Protein AF-A0A554JWR4-F1 (afdb_monomer)

Nearest PDB structures (folds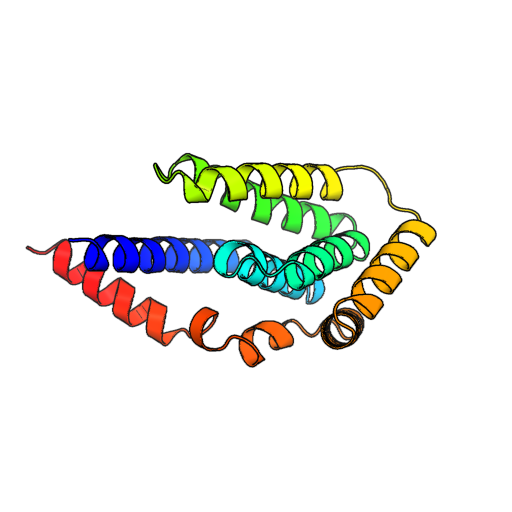eek):
  3ebb-assembly2_C  TM=3.774E-01  e=3.599E+00  Homo sapiens
  1ls4-assembly1_A  TM=2.814E-01  e=5.078E+00  Locusta migratoria
  2zcn-assembly2_C  TM=1.664E-01  e=6.494E+00  Staphylococcus epidermidis RP62A

Radius of gyration: 16.39 Å; Cα contacts (8 Å, |Δi|>4): 142; chains: 1; bounding box: 40×34×49 Å

Mean predicted aligned error: 10.74 Å

pLDDT: mean 74.61, std 17.78, range [40.72, 97.62]

Structure (mmCIF, N/CA/C/O backbone):
data_AF-A0A554JWR4-F1
#
_entry.id   AF-A0A554JWR4-F1
#
loop_
_atom_site.group_PDB
_atom_site.id
_atom_site.type_symbol
_atom_site.label_atom_id
_atom_site.label_alt_id
_atom_site.label_comp_id
_atom_site.label_asym_id
_atom_site.label_entity_id
_atom_site.label_seq_id
_atom_site.pdbx_PDB_ins_code
_atom_site.Cartn_x
_atom_site.Cartn_y
_atom_site.Cartn_z
_atom_site.occupancy
_atom_site.B_iso_or_equiv
_atom_site.auth_seq_id
_atom_site.auth_comp_id
_atom_site.auth_asym_id
_atom_site.auth_atom_id
_atom_site.pdbx_PDB_model_num
ATOM 1 N N . MET A 1 1 ? 3.325 16.019 -30.123 1.00 46.59 1 MET A N 1
ATOM 2 C CA . MET A 1 1 ? 4.147 16.338 -28.931 1.00 46.59 1 MET A CA 1
ATOM 3 C C . MET A 1 1 ? 3.609 15.708 -27.645 1.00 46.59 1 MET A C 1
ATOM 5 O O . MET A 1 1 ? 4.409 15.207 -26.873 1.00 46.59 1 MET A O 1
ATOM 9 N N . THR A 1 2 ? 2.292 15.619 -27.438 1.00 44.12 2 THR A N 1
ATOM 10 C CA . THR A 1 2 ? 1.668 14.987 -26.253 1.00 44.12 2 THR A CA 1
ATOM 11 C C . THR A 1 2 ? 1.967 13.487 -26.082 1.00 44.12 2 THR A C 1
ATOM 13 O O . THR A 1 2 ? 2.227 13.044 -24.970 1.00 44.12 2 THR A O 1
ATOM 16 N N . GLY A 1 3 ? 2.031 12.700 -27.164 1.00 43.69 3 GLY A N 1
ATOM 17 C CA . GLY A 1 3 ? 2.298 11.251 -27.072 1.00 43.69 3 GLY A CA 1
ATOM 18 C C . GLY A 1 3 ? 3.711 10.864 -26.604 1.00 43.69 3 GLY A C 1
ATOM 19 O O . GLY A 1 3 ? 3.883 9.823 -25.975 1.00 43.69 3 GLY A O 1
ATOM 20 N N . PHE A 1 4 ? 4.719 11.707 -26.859 1.00 46.41 4 PHE A N 1
ATOM 21 C CA . PHE A 1 4 ? 6.100 11.458 -26.417 1.00 46.41 4 PHE A CA 1
ATOM 22 C C . PHE A 1 4 ? 6.276 11.680 -24.915 1.00 46.41 4 PHE A C 1
ATOM 24 O O . PHE A 1 4 ? 7.003 10.930 -24.268 1.00 46.41 4 PHE A O 1
ATOM 31 N N . ILE A 1 5 ? 5.571 12.670 -24.361 1.00 49.28 5 ILE A N 1
ATOM 32 C CA . ILE A 1 5 ? 5.601 12.970 -22.929 1.00 49.28 5 ILE A CA 1
ATOM 33 C C . ILE A 1 5 ? 5.002 11.786 -22.161 1.00 49.28 5 ILE A C 1
ATOM 35 O O . ILE A 1 5 ? 5.668 11.224 -21.302 1.00 49.28 5 ILE A O 1
ATOM 39 N N . VAL A 1 6 ? 3.819 11.302 -22.556 1.00 48.34 6 VAL A N 1
ATOM 40 C CA . VAL A 1 6 ? 3.165 10.150 -21.902 1.00 48.34 6 VAL A CA 1
ATOM 41 C C . VAL A 1 6 ? 4.028 8.881 -21.958 1.00 48.34 6 VAL A C 1
ATOM 43 O O . VAL A 1 6 ? 4.140 8.164 -20.965 1.00 48.34 6 VAL A O 1
ATOM 46 N N . ALA A 1 7 ? 4.691 8.612 -23.087 1.00 48.31 7 ALA A N 1
ATOM 47 C CA . ALA A 1 7 ? 5.578 7.456 -23.212 1.00 48.31 7 ALA A CA 1
ATOM 48 C C . ALA A 1 7 ? 6.794 7.553 -22.273 1.00 48.31 7 ALA A C 1
ATOM 50 O O . ALA A 1 7 ? 7.121 6.573 -21.606 1.00 48.31 7 ALA A O 1
ATOM 51 N N . ALA A 1 8 ? 7.426 8.727 -22.172 1.00 50.56 8 ALA A N 1
ATOM 52 C CA . ALA A 1 8 ? 8.552 8.962 -21.267 1.00 50.56 8 ALA A CA 1
ATOM 53 C C . ALA A 1 8 ? 8.165 8.773 -19.787 1.00 50.56 8 ALA A C 1
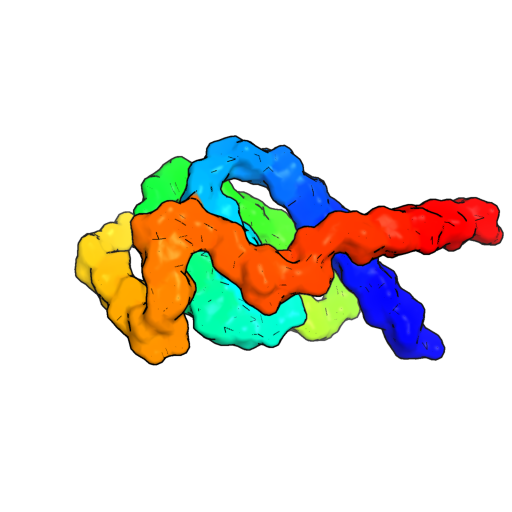ATOM 55 O O . ALA A 1 8 ? 8.938 8.200 -19.019 1.00 50.56 8 ALA A O 1
ATOM 56 N N . LEU A 1 9 ? 6.945 9.160 -19.403 1.00 52.47 9 LEU A N 1
ATOM 57 C CA . LEU A 1 9 ? 6.431 8.993 -18.038 1.00 52.47 9 LEU A CA 1
ATOM 58 C C . LEU A 1 9 ? 6.259 7.525 -17.641 1.00 52.47 9 LEU A C 1
ATOM 60 O O . LEU A 1 9 ? 6.647 7.127 -16.542 1.00 52.47 9 LEU A O 1
ATOM 64 N N . ILE A 1 10 ? 5.755 6.696 -18.558 1.00 57.78 10 ILE A N 1
ATOM 65 C CA . ILE A 1 10 ? 5.623 5.250 -18.336 1.00 57.78 10 ILE A CA 1
ATOM 66 C C . ILE A 1 10 ? 7.011 4.594 -18.218 1.00 57.78 10 ILE A C 1
ATOM 68 O O . ILE A 1 10 ? 7.196 3.687 -17.405 1.00 57.78 10 ILE A O 1
ATOM 72 N N . VAL A 1 11 ? 8.003 5.067 -18.987 1.00 55.34 11 VAL A N 1
ATOM 73 C CA . VAL A 1 11 ? 9.390 4.564 -18.936 1.00 55.34 11 VAL A CA 1
ATOM 74 C C . VAL A 1 11 ? 10.023 4.863 -17.580 1.00 55.34 11 VAL A C 1
ATOM 76 O O . VAL A 1 11 ? 10.522 3.951 -16.920 1.00 55.34 11 VAL A O 1
ATOM 79 N N . VAL A 1 12 ? 9.998 6.130 -17.156 1.00 57.62 12 VAL A N 1
ATOM 80 C CA . VAL A 1 12 ? 10.611 6.566 -15.895 1.00 57.62 12 VAL A CA 1
ATOM 81 C C . VAL A 1 12 ? 9.913 5.887 -14.720 1.00 57.62 12 VAL A C 1
ATOM 83 O O . VAL A 1 12 ? 10.582 5.272 -13.892 1.00 57.62 12 VAL A O 1
ATOM 86 N N . GLY A 1 13 ? 8.579 5.869 -14.719 1.00 60.16 13 GLY A N 1
ATOM 87 C CA . GLY A 1 13 ? 7.782 5.159 -13.722 1.00 60.16 13 GLY A CA 1
ATOM 88 C C . GLY A 1 13 ? 8.087 3.659 -13.648 1.00 60.16 13 GLY A C 1
ATOM 89 O O . GLY A 1 13 ? 8.256 3.108 -12.560 1.00 60.16 13 GLY A O 1
ATOM 90 N N . GLY A 1 14 ? 8.236 2.992 -14.796 1.00 62.19 14 GLY A N 1
ATOM 91 C CA . GLY A 1 14 ? 8.572 1.568 -14.872 1.00 62.19 14 GLY A CA 1
ATOM 92 C C . GLY A 1 14 ? 9.991 1.238 -14.393 1.00 62.19 14 GLY A C 1
ATOM 93 O O . GLY A 1 14 ? 10.192 0.233 -13.704 1.00 62.19 14 GLY A O 1
ATOM 94 N N . ILE A 1 15 ? 10.977 2.084 -14.713 1.00 59.97 15 ILE A N 1
ATOM 95 C CA . ILE A 1 15 ? 12.374 1.933 -14.264 1.00 59.97 15 ILE A CA 1
ATOM 96 C C . ILE A 1 15 ? 12.477 2.156 -12.754 1.00 59.97 15 ILE A C 1
ATOM 98 O O . ILE A 1 15 ? 13.108 1.362 -12.051 1.00 59.97 15 ILE A O 1
ATOM 102 N N . VAL A 1 16 ? 11.801 3.187 -12.250 1.00 61.19 16 VAL A N 1
ATOM 103 C CA . VAL A 1 16 ? 11.667 3.471 -10.820 1.00 61.19 16 VAL A CA 1
ATOM 104 C C . VAL A 1 16 ? 11.049 2.275 -10.091 1.00 61.19 16 VAL A C 1
ATOM 106 O O . VAL A 1 16 ? 11.633 1.773 -9.129 1.00 61.19 16 VAL A O 1
ATOM 109 N N . LEU A 1 17 ? 9.940 1.727 -10.601 1.00 63.91 17 LEU A N 1
ATOM 110 C CA . LEU A 1 17 ? 9.282 0.548 -10.031 1.00 63.91 17 LEU A CA 1
ATOM 111 C C . LEU A 1 17 ? 10.210 -0.678 -9.997 1.00 63.91 17 LEU A C 1
ATOM 113 O O . LEU A 1 17 ? 10.204 -1.449 -9.032 1.00 63.91 17 LEU A O 1
ATOM 117 N N . TYR A 1 18 ? 11.012 -0.876 -11.046 1.00 67.50 18 TYR A N 1
ATOM 118 C CA . TYR A 1 18 ? 11.973 -1.974 -11.121 1.00 67.50 18 TYR A CA 1
ATOM 119 C C . TYR A 1 18 ? 13.083 -1.841 -10.068 1.00 67.50 18 TYR A C 1
ATOM 121 O O . TYR A 1 18 ? 13.387 -2.815 -9.369 1.00 67.50 18 TYR A O 1
ATOM 129 N N . ALA A 1 19 ? 13.661 -0.647 -9.921 1.00 58.41 19 ALA A N 1
ATOM 130 C CA . ALA A 1 19 ? 14.697 -0.373 -8.927 1.00 58.41 19 ALA A CA 1
ATOM 131 C C . ALA A 1 19 ? 14.161 -0.530 -7.493 1.00 58.41 19 ALA A C 1
ATOM 133 O O . ALA A 1 19 ? 14.773 -1.221 -6.673 1.00 58.41 19 ALA A O 1
ATOM 134 N N . LEU A 1 20 ? 12.965 0.005 -7.235 1.00 61.50 20 LEU A N 1
ATOM 135 C CA . LEU A 1 20 ? 12.234 -0.121 -5.975 1.00 61.50 20 LEU A CA 1
ATOM 136 C C . LEU A 1 20 ? 12.005 -1.583 -5.583 1.00 61.50 20 LEU A C 1
ATOM 138 O O . LEU A 1 20 ? 12.432 -2.031 -4.520 1.00 61.50 20 LEU A O 1
ATOM 142 N N . ARG A 1 21 ? 11.404 -2.374 -6.477 1.00 64.31 21 ARG A N 1
ATOM 143 C CA . ARG A 1 21 ? 11.141 -3.800 -6.222 1.00 64.31 21 ARG A CA 1
ATOM 144 C C . ARG A 1 21 ? 12.405 -4.591 -5.926 1.00 64.31 21 ARG A C 1
ATOM 146 O O . ARG A 1 21 ? 12.369 -5.534 -5.138 1.00 64.31 21 ARG A O 1
ATOM 153 N N . ARG A 1 22 ? 13.524 -4.247 -6.568 1.00 62.72 22 ARG A N 1
ATOM 154 C CA . ARG A 1 22 ? 14.810 -4.909 -6.323 1.00 62.72 22 ARG A CA 1
ATOM 155 C C . ARG A 1 22 ? 15.352 -4.592 -4.929 1.00 62.72 22 ARG A C 1
ATOM 157 O O . ARG A 1 22 ? 15.902 -5.494 -4.304 1.00 62.72 22 ARG A O 1
ATOM 164 N N . MET A 1 23 ? 15.168 -3.365 -4.446 1.00 56.53 23 MET A N 1
ATOM 165 C CA . MET A 1 23 ? 15.629 -2.917 -3.128 1.00 56.53 23 MET A CA 1
ATOM 166 C C . MET A 1 23 ? 14.800 -3.522 -1.981 1.00 56.53 23 MET A C 1
ATOM 168 O O . MET A 1 23 ? 15.354 -3.899 -0.952 1.00 56.53 23 MET A O 1
ATOM 172 N N . PHE A 1 24 ? 13.495 -3.726 -2.191 1.00 56.28 24 PHE A N 1
ATOM 173 C CA . PHE A 1 24 ? 12.573 -4.277 -1.186 1.00 56.28 24 PHE A CA 1
ATOM 174 C C . PHE A 1 24 ? 12.308 -5.792 -1.317 1.00 56.28 24 PHE A C 1
ATOM 176 O O . PHE A 1 24 ? 11.424 -6.337 -0.656 1.00 56.28 24 PHE A O 1
ATOM 183 N N . ARG A 1 25 ? 13.130 -6.530 -2.086 1.00 56.69 25 ARG A N 1
ATOM 184 C CA . ARG A 1 25 ? 12.994 -7.984 -2.360 1.00 56.69 25 ARG A CA 1
ATOM 185 C C . ARG A 1 25 ? 12.954 -8.907 -1.132 1.00 56.69 25 ARG A C 1
ATOM 187 O O . ARG A 1 25 ? 12.723 -10.103 -1.292 1.00 56.69 25 ARG A O 1
ATOM 194 N N . HIS A 1 26 ? 13.224 -8.397 0.068 1.00 54.06 26 HIS A N 1
ATOM 195 C CA . HIS A 1 26 ? 13.165 -9.140 1.334 1.00 54.06 26 HIS A CA 1
ATOM 196 C C . HIS A 1 26 ? 11.849 -8.931 2.104 1.00 54.06 26 HIS A C 1
ATOM 198 O O . HIS A 1 26 ? 11.689 -9.451 3.209 1.00 54.06 26 HIS A O 1
ATOM 204 N N . GLY A 1 27 ? 10.895 -8.193 1.531 1.00 58.75 27 GLY A N 1
ATOM 205 C CA . GLY A 1 27 ? 9.536 -8.082 2.042 1.00 58.75 27 GLY A CA 1
ATOM 206 C C . GLY A 1 27 ? 8.780 -9.406 1.905 1.00 58.75 27 GLY A C 1
ATOM 207 O O . GLY A 1 27 ? 8.804 -10.050 0.858 1.00 58.75 27 GLY A O 1
ATOM 208 N N . GLY A 1 28 ? 8.097 -9.833 2.968 1.00 79.31 28 GLY A N 1
ATOM 209 C CA . GLY A 1 28 ? 7.231 -11.013 2.915 1.00 79.31 28 GLY A CA 1
ATOM 210 C C . GLY A 1 28 ? 6.071 -10.840 1.923 1.00 79.31 28 GLY A C 1
ATOM 211 O O . GLY A 1 28 ? 5.861 -9.773 1.346 1.00 79.31 28 GLY A O 1
ATOM 212 N N . ARG A 1 29 ? 5.249 -11.882 1.759 1.00 87.94 29 ARG A N 1
ATOM 213 C CA . ARG A 1 29 ? 4.113 -11.878 0.813 1.00 87.94 29 ARG A CA 1
ATOM 214 C C . ARG A 1 29 ? 3.146 -10.694 1.004 1.00 87.94 29 ARG A C 1
ATOM 216 O O . ARG A 1 29 ? 2.633 -10.179 0.016 1.00 87.94 29 ARG A O 1
ATOM 223 N N . ILE A 1 30 ? 2.951 -10.239 2.246 1.00 89.75 30 ILE A N 1
ATOM 224 C CA . ILE A 1 30 ? 2.118 -9.069 2.584 1.00 89.75 30 ILE A CA 1
ATOM 225 C C . ILE A 1 30 ? 2.756 -7.765 2.085 1.00 89.75 30 ILE A C 1
ATOM 227 O O . ILE A 1 30 ? 2.061 -6.923 1.529 1.00 89.75 30 ILE A O 1
ATOM 231 N N . THR A 1 31 ? 4.077 -7.607 2.211 1.00 89.62 31 THR A N 1
ATOM 232 C CA . THR A 1 31 ? 4.793 -6.438 1.673 1.00 89.62 31 THR A CA 1
ATOM 233 C C . THR A 1 31 ? 4.637 -6.354 0.158 1.00 89.62 31 THR A C 1
ATOM 235 O O . THR A 1 31 ? 4.287 -5.306 -0.364 1.00 89.62 31 THR A O 1
ATOM 238 N N . LYS A 1 32 ? 4.771 -7.477 -0.554 1.00 90.56 32 LYS A N 1
ATOM 239 C CA . LYS A 1 32 ? 4.561 -7.498 -2.008 1.00 90.56 32 LYS A CA 1
ATOM 240 C C . LYS A 1 32 ? 3.108 -7.214 -2.409 1.00 90.56 32 LYS A C 1
ATOM 242 O O . LYS A 1 32 ? 2.858 -6.613 -3.450 1.00 90.56 32 LYS A O 1
ATOM 247 N N . TYR A 1 33 ? 2.146 -7.666 -1.603 1.00 94.00 33 TYR A N 1
ATOM 248 C CA . TYR A 1 33 ? 0.734 -7.335 -1.797 1.00 94.00 33 TYR A CA 1
ATOM 249 C C . TYR A 1 33 ? 0.522 -5.823 -1.671 1.00 94.00 33 TYR A C 1
ATOM 251 O O . TYR A 1 33 ? -0.071 -5.217 -2.556 1.00 94.00 33 TYR A O 1
ATOM 259 N N . PHE A 1 34 ? 1.077 -5.225 -0.615 1.00 92.88 34 PHE A N 1
ATOM 260 C CA . PHE A 1 34 ? 1.053 -3.786 -0.378 1.00 92.88 34 PHE A CA 1
ATOM 261 C C . PHE A 1 34 ? 1.665 -2.996 -1.540 1.00 92.88 34 PHE A C 1
ATOM 263 O O . PHE A 1 34 ? 1.003 -2.123 -2.087 1.00 92.88 34 PHE A O 1
ATOM 270 N N . GLU A 1 35 ? 2.881 -3.336 -1.974 1.00 90.50 35 GLU A N 1
ATOM 271 C CA . GLU A 1 35 ? 3.561 -2.652 -3.085 1.00 90.50 35 GLU A CA 1
ATOM 272 C C . GLU A 1 35 ? 2.720 -2.671 -4.367 1.00 90.50 35 GLU A C 1
ATOM 274 O O . GLU A 1 35 ? 2.595 -1.662 -5.061 1.00 90.50 35 GLU A O 1
ATOM 279 N N . ASN A 1 36 ? 2.115 -3.818 -4.683 1.00 91.81 36 ASN A N 1
ATOM 280 C CA . ASN A 1 36 ? 1.263 -3.950 -5.857 1.00 91.81 36 ASN A CA 1
ATOM 281 C C . ASN A 1 36 ? -0.032 -3.137 -5.728 1.00 91.81 36 ASN A C 1
ATOM 283 O O . ASN A 1 36 ? -0.437 -2.518 -6.708 1.00 91.81 36 ASN A O 1
ATOM 287 N N . ALA A 1 37 ? -0.648 -3.107 -4.543 1.00 92.00 37 ALA A N 1
ATOM 288 C CA . ALA A 1 37 ? -1.837 -2.303 -4.273 1.00 92.00 37 ALA A CA 1
ATOM 289 C C . ALA A 1 37 ? -1.543 -0.800 -4.417 1.00 92.00 37 ALA A C 1
ATOM 291 O O . ALA A 1 37 ? -2.252 -0.098 -5.130 1.00 92.00 37 ALA A O 1
ATOM 292 N N . VAL A 1 38 ? -0.435 -0.329 -3.834 1.00 88.25 38 VAL A N 1
ATOM 293 C CA . VAL A 1 38 ? 0.044 1.055 -3.985 1.00 88.25 38 VAL A CA 1
ATOM 294 C C . VAL A 1 38 ? 0.322 1.382 -5.450 1.00 88.25 38 VAL A C 1
ATOM 296 O O . VAL A 1 38 ? -0.078 2.436 -5.924 1.00 88.25 38 VAL A O 1
ATOM 299 N N . THR A 1 39 ? 0.955 0.468 -6.193 1.00 85.62 39 THR A N 1
ATOM 300 C CA . THR A 1 39 ? 1.208 0.664 -7.630 1.00 85.62 39 THR A CA 1
ATOM 301 C C . THR A 1 39 ? -0.102 0.873 -8.391 1.00 85.62 39 THR A C 1
ATOM 303 O O . THR A 1 39 ? -0.214 1.797 -9.185 1.00 85.62 39 THR A O 1
ATOM 306 N N . VAL A 1 40 ? -1.110 0.035 -8.150 1.00 85.88 40 VAL A N 1
ATOM 307 C CA . VAL A 1 40 ? -2.420 0.181 -8.800 1.00 85.88 40 VAL A CA 1
ATOM 308 C C . VAL A 1 40 ? -3.071 1.507 -8.425 1.00 85.88 40 VAL A C 1
ATOM 310 O O . VAL A 1 40 ? -3.572 2.198 -9.305 1.00 85.88 40 VAL A O 1
ATOM 313 N N . TYR A 1 41 ? -3.014 1.886 -7.151 1.00 84.50 41 TYR A N 1
ATOM 314 C CA . TYR A 1 41 ? -3.592 3.139 -6.695 1.00 84.50 41 TYR A CA 1
ATOM 315 C C . TYR A 1 41 ? -2.933 4.363 -7.347 1.00 84.50 41 TYR A C 1
ATOM 317 O O . TYR A 1 41 ? -3.635 5.177 -7.932 1.00 84.50 41 TYR A O 1
ATOM 325 N N . ILE A 1 42 ? -1.598 4.455 -7.333 1.00 76.88 42 ILE A N 1
ATOM 326 C CA . ILE A 1 42 ? -0.861 5.586 -7.926 1.00 76.88 42 ILE A CA 1
ATOM 327 C C . ILE A 1 42 ? -1.145 5.709 -9.429 1.00 76.88 42 ILE A C 1
ATOM 329 O O . ILE A 1 42 ? -1.336 6.805 -9.939 1.00 76.88 42 ILE A O 1
ATOM 333 N N . TRP A 1 43 ? -1.148 4.589 -10.156 1.00 77.31 43 TRP A N 1
ATOM 334 C CA . TRP A 1 43 ? -1.203 4.624 -11.620 1.00 77.31 43 TRP A CA 1
ATOM 335 C C . TRP A 1 43 ? -2.617 4.643 -12.195 1.00 77.31 43 TRP A C 1
ATOM 337 O O . TRP A 1 43 ? -2.800 5.114 -13.315 1.00 77.31 43 TRP A O 1
ATOM 347 N N . LEU A 1 44 ? -3.597 4.089 -11.479 1.00 81.00 44 LEU A N 1
ATOM 348 C CA . LEU A 1 44 ? -4.976 3.954 -11.959 1.00 81.00 44 LEU A CA 1
ATOM 349 C C . LEU A 1 44 ? -5.992 4.738 -11.115 1.00 81.00 44 LEU A C 1
ATOM 351 O O . LEU A 1 44 ? -7.162 4.767 -11.484 1.00 81.00 44 LEU A O 1
ATOM 355 N N . GLY A 1 45 ? -5.586 5.330 -9.988 1.00 78.06 45 GLY A N 1
ATOM 356 C CA . GLY A 1 45 ? -6.483 6.048 -9.076 1.00 78.06 45 GLY A 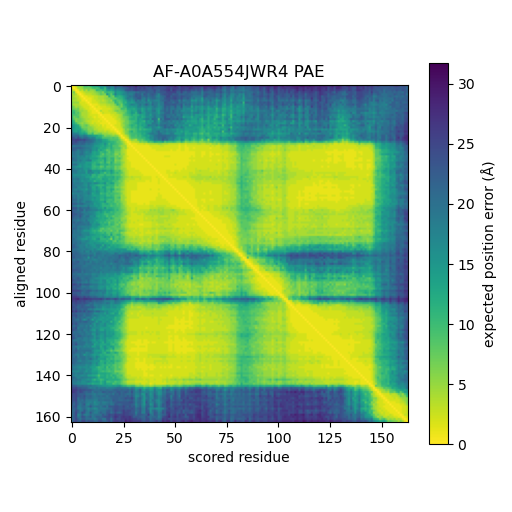CA 1
ATOM 357 C C . GLY A 1 45 ? -7.528 5.157 -8.393 1.00 78.06 45 GLY A C 1
ATOM 358 O O . GLY A 1 45 ? -8.529 5.658 -7.890 1.00 78.06 45 GLY A O 1
ATOM 359 N N . GLU A 1 46 ? -7.350 3.828 -8.397 1.00 85.81 46 GLU A N 1
ATOM 360 C CA . GLU A 1 46 ? -8.358 2.895 -7.878 1.00 85.81 46 GLU A CA 1
ATOM 361 C C . GLU A 1 46 ? -8.406 2.938 -6.346 1.00 85.81 46 GLU A C 1
ATOM 363 O O . GLU A 1 46 ? -7.542 2.391 -5.656 1.00 85.81 46 GLU A O 1
ATOM 368 N N . GLU A 1 47 ? -9.457 3.550 -5.810 1.00 88.94 47 GLU A N 1
ATOM 369 C CA . GLU A 1 47 ? -9.646 3.728 -4.369 1.00 88.94 47 GLU A CA 1
ATOM 370 C C . GLU A 1 47 ? -9.694 2.392 -3.599 1.00 88.94 47 GLU A C 1
ATOM 372 O O . GLU A 1 47 ? -9.148 2.284 -2.499 1.00 88.94 47 GLU A O 1
ATOM 377 N N . ASP A 1 48 ? -10.231 1.326 -4.200 1.00 92.81 48 ASP A N 1
ATOM 378 C CA . ASP A 1 48 ? -10.190 -0.030 -3.630 1.00 92.81 48 ASP A CA 1
ATOM 379 C C . ASP A 1 48 ? -8.750 -0.511 -3.387 1.00 92.81 48 ASP A C 1
ATOM 381 O O . ASP A 1 48 ? -8.457 -1.186 -2.395 1.00 92.81 48 ASP A O 1
ATOM 385 N N . ALA A 1 49 ? -7.823 -0.155 -4.284 1.00 91.25 49 ALA A N 1
ATOM 386 C CA . ALA A 1 49 ? -6.415 -0.502 -4.151 1.00 91.25 49 ALA A CA 1
ATOM 387 C C . ALA A 1 49 ? -5.740 0.314 -3.038 1.00 91.25 49 ALA A C 1
ATOM 389 O O . ALA A 1 49 ? -4.897 -0.226 -2.314 1.00 91.25 49 ALA A O 1
ATOM 390 N N . ARG A 1 50 ? -6.169 1.565 -2.812 1.00 90.12 50 ARG A N 1
ATOM 391 C CA . ARG A 1 50 ? -5.756 2.356 -1.641 1.00 90.12 50 ARG A CA 1
ATOM 392 C C . ARG A 1 50 ? -6.199 1.687 -0.345 1.00 90.12 50 ARG A C 1
ATOM 394 O O . ARG A 1 50 ? -5.379 1.456 0.544 1.00 90.12 50 ARG A O 1
ATOM 401 N N . ILE A 1 51 ? -7.476 1.311 -0.251 1.00 92.00 51 ILE A N 1
ATOM 402 C CA . ILE A 1 51 ? -8.031 0.619 0.923 1.00 92.00 51 ILE A CA 1
ATOM 403 C C . ILE A 1 51 ? -7.289 -0.707 1.152 1.00 92.00 51 ILE A C 1
ATOM 405 O O . ILE A 1 51 ? -6.936 -1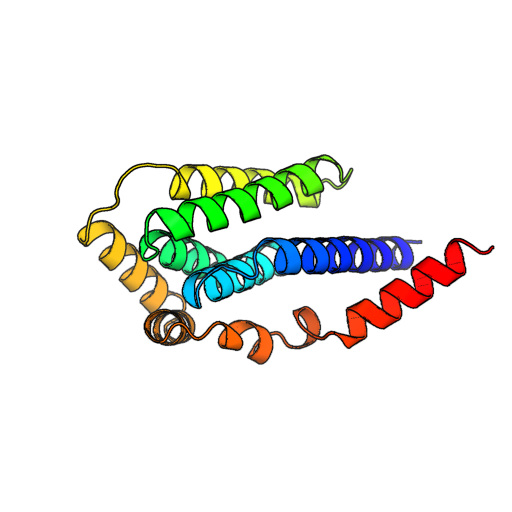.033 2.290 1.00 92.00 51 ILE A O 1
ATOM 409 N N . ALA A 1 52 ? -6.974 -1.446 0.084 1.00 94.69 52 ALA A N 1
ATOM 410 C CA . ALA A 1 52 ? -6.185 -2.672 0.154 1.00 94.69 52 ALA A CA 1
ATOM 411 C C . ALA A 1 52 ? -4.760 -2.433 0.681 1.00 94.69 52 ALA A C 1
ATOM 413 O O . ALA A 1 52 ? -4.292 -3.206 1.522 1.00 94.69 52 ALA A O 1
ATOM 414 N N . ALA A 1 53 ? -4.083 -1.370 0.235 1.00 92.44 53 ALA A N 1
ATOM 415 C CA . ALA A 1 53 ? -2.759 -0.987 0.719 1.00 92.44 53 ALA A CA 1
ATOM 416 C C . ALA A 1 53 ? -2.784 -0.630 2.216 1.00 92.44 53 ALA A C 1
ATOM 418 O O . ALA A 1 53 ? -2.032 -1.218 2.995 1.00 92.44 53 ALA A O 1
ATOM 419 N N . VAL A 1 54 ? -3.701 0.246 2.647 1.00 90.75 54 VAL A N 1
ATOM 420 C CA . VAL A 1 54 ? -3.859 0.617 4.069 1.00 90.75 54 VAL A CA 1
ATOM 421 C C . VAL A 1 54 ? -4.118 -0.619 4.927 1.00 90.75 54 VAL A C 1
ATOM 423 O O . VAL A 1 54 ? -3.490 -0.815 5.968 1.00 90.75 54 VAL A O 1
ATOM 426 N N . THR A 1 55 ? -5.020 -1.495 4.481 1.00 92.69 55 THR A N 1
ATOM 427 C CA . THR A 1 55 ? -5.379 -2.709 5.226 1.00 92.69 55 THR A CA 1
ATOM 428 C C . THR A 1 55 ? -4.192 -3.667 5.324 1.00 92.69 55 THR A C 1
ATOM 430 O O . THR A 1 55 ? -3.929 -4.220 6.393 1.00 92.69 55 THR A O 1
ATOM 433 N N . ALA A 1 56 ? -3.422 -3.831 4.244 1.00 93.12 56 ALA A N 1
ATOM 434 C CA . ALA A 1 56 ? -2.210 -4.645 4.250 1.00 93.12 56 ALA A CA 1
ATOM 435 C C . ALA A 1 56 ? -1.146 -4.095 5.205 1.00 93.12 56 ALA A C 1
ATOM 437 O O . ALA A 1 56 ? -0.509 -4.872 5.918 1.00 93.12 56 ALA A O 1
ATOM 438 N N . ALA A 1 57 ? -0.986 -2.772 5.260 1.00 90.94 57 ALA A N 1
ATOM 439 C CA . ALA A 1 57 ? -0.067 -2.144 6.193 1.00 90.94 57 ALA A CA 1
ATOM 440 C C . ALA A 1 57 ? -0.505 -2.344 7.648 1.00 90.94 57 ALA A C 1
ATOM 442 O O . ALA A 1 57 ? 0.326 -2.729 8.471 1.00 90.94 57 ALA A O 1
ATOM 443 N N . LYS A 1 58 ? -1.810 -2.206 7.936 1.00 89.50 58 LYS A N 1
ATOM 444 C CA . LYS A 1 58 ? -2.405 -2.453 9.262 1.00 89.50 58 LYS A CA 1
ATOM 445 C C . LYS A 1 58 ? -2.211 -3.882 9.766 1.00 89.50 58 LYS A C 1
ATOM 447 O O . LYS A 1 58 ? -1.958 -4.095 10.949 1.00 89.50 58 LYS A O 1
ATOM 452 N N . VAL A 1 59 ? -2.292 -4.862 8.867 1.00 90.06 59 VAL A N 1
ATOM 453 C CA . VAL A 1 59 ? -2.075 -6.287 9.175 1.00 90.06 59 VAL A CA 1
ATOM 454 C C . VAL A 1 59 ? -0.585 -6.634 9.314 1.00 90.06 59 VAL A C 1
ATOM 456 O O . VAL A 1 59 ? -0.236 -7.611 9.977 1.00 90.06 59 VAL A O 1
ATOM 459 N N . ALA A 1 60 ? 0.311 -5.868 8.692 1.00 88.81 60 ALA A N 1
ATOM 460 C CA . ALA A 1 60 ? 1.733 -6.185 8.657 1.00 88.81 60 ALA A CA 1
ATOM 461 C C . ALA A 1 60 ? 2.418 -6.054 10.025 1.00 88.81 60 ALA A C 1
ATOM 463 O O . ALA A 1 60 ? 2.152 -5.148 10.820 1.00 88.81 60 ALA A O 1
ATOM 464 N N . ALA A 1 61 ? 3.400 -6.925 10.264 1.00 84.81 61 ALA A N 1
ATOM 465 C CA . ALA A 1 61 ? 4.253 -6.847 11.445 1.00 84.81 61 ALA A CA 1
ATOM 466 C C . ALA A 1 61 ? 5.130 -5.585 11.409 1.00 84.81 61 ALA A C 1
ATOM 468 O O . ALA A 1 61 ? 5.547 -5.144 10.338 1.00 84.81 61 ALA A O 1
ATOM 469 N N . LYS A 1 62 ? 5.512 -5.054 12.577 1.00 83.56 62 LYS A N 1
ATOM 470 C CA . LYS A 1 62 ? 6.287 -3.802 12.725 1.00 83.56 62 LYS A CA 1
ATOM 471 C C . LYS A 1 62 ? 7.480 -3.675 11.764 1.00 83.56 62 LYS A C 1
ATOM 473 O O . LYS A 1 62 ? 7.664 -2.634 11.140 1.00 83.56 62 LYS A O 1
ATOM 478 N N . ARG A 1 63 ? 8.259 -4.749 11.580 1.00 82.75 63 ARG A N 1
ATOM 479 C CA . ARG A 1 63 ? 9.394 -4.774 10.638 1.00 82.75 63 ARG A CA 1
ATOM 480 C C . ARG A 1 63 ? 8.963 -4.594 9.177 1.00 82.75 63 ARG A C 1
ATOM 482 O O . ARG A 1 63 ? 9.635 -3.887 8.436 1.00 82.75 63 ARG A O 1
ATOM 489 N N . GLN A 1 64 ? 7.863 -5.222 8.763 1.00 84.19 64 GLN A N 1
ATOM 490 C CA . GLN A 1 64 ? 7.324 -5.097 7.404 1.00 84.19 64 GLN A CA 1
ATOM 491 C C . GLN A 1 64 ? 6.804 -3.684 7.146 1.00 84.19 64 GLN A C 1
ATOM 493 O O . GLN A 1 64 ? 7.007 -3.163 6.057 1.00 84.19 64 GLN A O 1
ATOM 498 N N . ARG A 1 65 ? 6.216 -3.038 8.156 1.00 85.94 65 ARG A N 1
ATOM 499 C CA . ARG A 1 65 ? 5.718 -1.659 8.049 1.00 85.94 65 ARG A CA 1
ATOM 500 C C . ARG A 1 65 ? 6.821 -0.657 7.791 1.00 85.94 65 ARG A C 1
ATOM 502 O O . ARG A 1 65 ? 6.660 0.206 6.945 1.00 85.94 65 ARG A O 1
ATOM 509 N N . LYS A 1 66 ? 7.977 -0.833 8.435 1.00 83.69 66 LYS A N 1
ATOM 510 C CA . LYS A 1 66 ? 9.159 -0.012 8.149 1.00 83.69 66 LYS A CA 1
ATOM 511 C C . LYS A 1 66 ? 9.594 -0.123 6.681 1.00 83.69 66 LYS A C 1
ATOM 513 O O . LYS A 1 66 ? 9.983 0.875 6.087 1.00 83.69 66 LYS A O 1
ATOM 518 N N . LEU A 1 67 ? 9.502 -1.318 6.088 1.00 83.62 67 LEU A N 1
ATOM 519 C CA . LEU A 1 67 ? 9.778 -1.510 4.658 1.00 83.62 67 LEU A CA 1
ATOM 520 C C . LEU A 1 67 ? 8.708 -0.848 3.781 1.00 83.62 67 LEU A C 1
ATOM 522 O O . LEU A 1 67 ? 9.053 -0.193 2.807 1.00 83.62 67 LEU A O 1
ATOM 526 N N . MET A 1 68 ? 7.430 -0.979 4.146 1.00 87.94 68 MET A N 1
ATOM 527 C CA . MET A 1 68 ? 6.313 -0.341 3.438 1.00 87.94 68 MET A CA 1
ATOM 528 C C . MET A 1 68 ? 6.420 1.189 3.465 1.00 87.94 68 MET A C 1
ATOM 530 O O . MET A 1 68 ? 6.302 1.821 2.422 1.00 87.94 68 MET A O 1
ATOM 534 N N . ALA A 1 69 ? 6.719 1.779 4.623 1.00 85.19 69 ALA A N 1
ATOM 535 C CA . ALA A 1 69 ? 6.944 3.215 4.760 1.00 85.19 69 ALA A CA 1
ATOM 536 C C . ALA A 1 69 ? 8.153 3.674 3.930 1.00 85.19 69 ALA A C 1
ATOM 538 O O . ALA A 1 69 ? 8.069 4.674 3.227 1.00 85.19 69 ALA A O 1
ATOM 539 N N . GLY A 1 70 ? 9.253 2.909 3.935 1.00 82.44 70 GLY A N 1
ATOM 540 C CA . GLY A 1 70 ? 10.408 3.182 3.074 1.00 82.44 70 GLY A CA 1
ATOM 541 C C . GLY A 1 70 ? 10.070 3.137 1.579 1.00 82.44 70 GLY A C 1
ATOM 542 O O . GLY A 1 70 ? 10.537 3.982 0.822 1.00 82.44 70 GLY A O 1
ATOM 543 N N . TYR A 1 71 ? 9.225 2.192 1.158 1.00 81.38 71 TYR A N 1
ATOM 544 C CA . TYR A 1 71 ? 8.741 2.110 -0.221 1.00 81.38 71 TYR A CA 1
ATOM 545 C C . TYR A 1 71 ? 7.933 3.353 -0.618 1.00 81.38 71 TYR A C 1
ATOM 547 O O . TYR A 1 71 ? 8.143 3.899 -1.699 1.00 81.38 71 TYR A O 1
ATOM 555 N N . LEU A 1 72 ? 7.044 3.826 0.261 1.00 82.94 72 LEU A N 1
ATOM 556 C CA . LEU A 1 72 ? 6.261 5.039 0.018 1.00 82.94 72 LEU A CA 1
ATOM 557 C C . LEU A 1 72 ? 7.120 6.306 0.003 1.00 82.94 72 LEU A C 1
ATOM 559 O O . LEU A 1 72 ? 6.930 7.141 -0.875 1.00 82.94 72 LEU A O 1
ATOM 563 N N . LYS A 1 73 ? 8.075 6.439 0.933 1.00 82.00 73 LYS A N 1
ATOM 564 C CA . LYS A 1 73 ? 8.991 7.590 0.996 1.00 82.00 73 LYS A CA 1
ATOM 565 C C 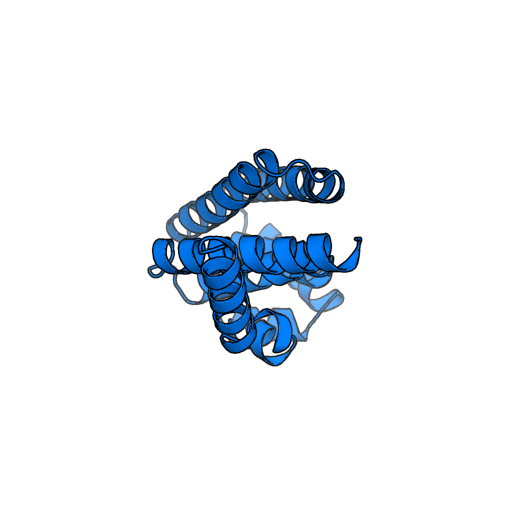. LYS A 1 73 ? 9.782 7.740 -0.295 1.00 82.00 73 LYS A C 1
ATOM 567 O O . LYS A 1 73 ? 9.815 8.824 -0.857 1.00 82.00 73 LYS A O 1
ATOM 572 N N . LEU A 1 74 ? 10.307 6.637 -0.827 1.00 74.75 74 LEU A N 1
ATOM 573 C CA . LEU A 1 74 ? 11.033 6.675 -2.092 1.00 74.75 74 LEU A CA 1
ATOM 574 C C . LEU A 1 74 ? 10.118 7.030 -3.280 1.00 74.75 74 LEU A C 1
ATOM 576 O O . LEU A 1 74 ? 10.546 7.736 -4.186 1.00 74.75 74 LEU A O 1
ATOM 580 N N . HIS A 1 75 ? 8.849 6.602 -3.277 1.00 73.06 75 HIS A N 1
ATOM 581 C CA . HIS A 1 75 ? 7.871 7.069 -4.273 1.00 73.06 75 HIS A CA 1
ATOM 582 C C . HIS A 1 75 ? 7.576 8.565 -4.156 1.00 73.06 75 HIS A C 1
ATOM 584 O O . HIS A 1 75 ? 7.505 9.242 -5.180 1.00 73.06 75 HIS A O 1
ATOM 590 N N . ALA A 1 76 ? 7.430 9.086 -2.937 1.00 71.75 76 ALA A N 1
ATOM 591 C CA . ALA A 1 76 ? 7.209 10.508 -2.698 1.00 71.75 76 ALA A CA 1
ATOM 592 C C . ALA A 1 76 ? 8.420 11.345 -3.149 1.00 71.75 76 ALA A C 1
ATOM 594 O O . ALA A 1 76 ? 8.248 12.265 -3.939 1.00 71.75 76 ALA A O 1
ATOM 595 N N . GLU A 1 77 ? 9.639 10.963 -2.754 1.00 72.75 77 GLU A N 1
ATOM 596 C CA . GLU A 1 77 ? 10.891 11.627 -3.155 1.00 72.75 77 GLU A CA 1
ATOM 597 C C . GLU A 1 77 ? 11.070 11.654 -4.684 1.00 72.75 77 GLU A C 1
ATOM 599 O O . GLU A 1 77 ? 11.432 12.676 -5.264 1.00 72.75 77 GLU A O 1
ATOM 604 N N . LEU A 1 78 ? 10.773 10.547 -5.371 1.00 66.31 78 LEU A N 1
ATOM 605 C CA . LEU A 1 78 ? 10.866 10.479 -6.836 1.00 66.31 78 LEU A CA 1
ATOM 606 C C . LEU A 1 78 ? 9.778 11.293 -7.540 1.00 66.31 78 LEU A C 1
ATOM 608 O O . LEU A 1 78 ? 10.003 11.815 -8.635 1.00 66.31 78 LEU A O 1
ATOM 612 N N . SER A 1 79 ? 8.612 11.409 -6.912 1.00 64.94 79 SER A N 1
ATOM 613 C CA . SER A 1 79 ? 7.521 12.238 -7.414 1.00 64.94 79 SER A CA 1
ATOM 614 C C . SER A 1 79 ? 7.825 13.724 -7.221 1.00 64.94 79 SER A C 1
ATOM 616 O O . SER A 1 79 ? 7.521 14.507 -8.110 1.00 64.94 79 SER A O 1
ATOM 618 N N . GLU A 1 80 ? 8.488 14.116 -6.128 1.00 63.41 80 GLU A N 1
ATOM 619 C CA . GLU A 1 80 ? 8.945 15.497 -5.891 1.00 63.41 80 GLU A CA 1
ATOM 620 C C . GLU A 1 80 ? 9.989 15.960 -6.917 1.00 63.41 80 GLU A C 1
ATOM 622 O O . GLU A 1 80 ? 10.037 17.136 -7.272 1.00 63.41 80 GLU A O 1
ATOM 627 N N . ILE A 1 81 ? 10.797 15.034 -7.440 1.00 58.56 81 ILE A N 1
ATOM 628 C CA . ILE A 1 81 ? 11.749 15.307 -8.527 1.00 58.56 81 ILE A CA 1
ATOM 629 C C . ILE A 1 81 ? 11.029 15.456 -9.886 1.00 58.56 81 ILE A C 1
ATOM 631 O O . ILE A 1 81 ? 11.568 16.062 -10.815 1.00 58.56 81 ILE A O 1
ATOM 635 N N . SER A 1 82 ? 9.805 14.935 -10.029 1.00 52.44 82 SER A N 1
ATOM 636 C CA . SER A 1 82 ? 9.015 15.062 -11.258 1.00 52.44 82 SER A CA 1
ATOM 637 C C . SER A 1 82 ? 8.212 16.366 -11.277 1.00 52.44 82 SER A C 1
ATOM 639 O O . SER A 1 82 ? 7.370 16.617 -10.426 1.00 52.44 82 SER A O 1
ATOM 641 N N . ILE A 1 83 ? 8.415 17.184 -12.313 1.00 48.16 83 ILE A N 1
ATOM 642 C CA . ILE A 1 83 ? 7.803 18.519 -12.506 1.00 48.16 83 ILE A CA 1
ATOM 643 C C . ILE A 1 83 ? 6.318 18.427 -12.947 1.00 48.16 83 ILE A C 1
ATOM 645 O O . ILE A 1 83 ? 5.827 19.257 -13.707 1.00 48.16 83 ILE A O 1
ATOM 649 N N . ILE A 1 84 ? 5.594 17.378 -12.549 1.00 49.16 84 ILE A N 1
ATOM 650 C CA . ILE A 1 84 ? 4.266 17.050 -13.088 1.00 49.16 84 ILE A CA 1
ATOM 651 C C . ILE A 1 84 ? 3.195 17.399 -12.049 1.00 49.16 84 ILE A C 1
ATOM 653 O O . ILE A 1 84 ? 3.218 16.833 -10.956 1.00 49.16 84 ILE A O 1
ATOM 657 N N . PRO A 1 85 ? 2.227 18.274 -12.367 1.00 46.62 85 PRO A N 1
ATOM 658 C CA . PRO A 1 85 ? 1.147 18.635 -11.450 1.00 46.62 85 PRO A CA 1
ATOM 659 C C . PRO A 1 85 ? 0.310 17.435 -10.985 1.00 46.62 85 PRO A C 1
ATOM 661 O O . PRO A 1 85 ? -0.012 17.355 -9.803 1.00 46.62 85 PRO A O 1
ATOM 664 N N . GLU A 1 86 ? 0.031 16.452 -11.855 1.00 49.91 86 GLU A N 1
ATOM 665 C CA . GLU A 1 86 ? -0.691 15.228 -11.459 1.00 49.91 86 GLU A CA 1
ATOM 666 C C . GLU A 1 86 ? 0.081 14.370 -10.433 1.00 49.91 86 GLU A C 1
ATOM 668 O O . GLU A 1 86 ? -0.514 13.590 -9.685 1.00 49.91 86 GLU A O 1
ATOM 673 N N . ALA A 1 87 ? 1.407 14.535 -10.338 1.00 49.81 87 ALA A N 1
ATOM 674 C CA . ALA A 1 87 ? 2.207 13.878 -9.309 1.00 49.81 87 ALA A CA 1
ATOM 675 C C . ALA A 1 87 ? 2.037 14.537 -7.926 1.00 49.81 87 ALA A C 1
ATOM 677 O O . ALA A 1 87 ? 2.230 13.860 -6.920 1.00 49.81 87 ALA A O 1
ATOM 678 N N . GLN A 1 88 ? 1.628 15.811 -7.837 1.00 52.22 88 GLN A N 1
ATOM 679 C CA . GLN A 1 88 ? 1.458 16.504 -6.550 1.00 52.22 88 GLN A CA 1
ATOM 680 C C . GLN A 1 88 ? 0.277 15.978 -5.728 1.00 52.22 88 GLN A C 1
ATOM 682 O O . GLN A 1 88 ? 0.418 15.803 -4.518 1.00 52.22 88 GLN A O 1
ATOM 687 N N . GLU A 1 89 ? -0.852 15.662 -6.368 1.00 57.75 89 GLU A N 1
ATOM 688 C CA . GLU A 1 89 ? -1.993 15.030 -5.687 1.00 57.75 89 GLU A CA 1
ATOM 689 C C . GLU A 1 89 ? -1.602 13.636 -5.165 1.00 57.75 89 GLU A C 1
ATOM 691 O O . GLU A 1 89 ? -1.844 13.301 -4.005 1.00 57.75 89 GLU A O 1
ATOM 696 N N . SER A 1 90 ? -0.850 12.882 -5.976 1.00 60.31 90 SER A N 1
ATOM 697 C CA . SER A 1 90 ? -0.285 11.587 -5.583 1.00 60.31 90 SER A CA 1
ATOM 698 C C . SER A 1 90 ? 0.692 11.706 -4.403 1.00 60.31 90 SER A C 1
ATOM 700 O O . SER A 1 90 ? 0.676 10.856 -3.515 1.00 60.31 90 SER A O 1
ATOM 702 N N . ILE A 1 91 ? 1.518 12.759 -4.340 1.00 63.97 91 ILE A N 1
ATOM 703 C CA . ILE A 1 91 ? 2.458 13.005 -3.229 1.00 63.97 91 ILE A CA 1
ATOM 704 C C . ILE A 1 91 ? 1.717 13.260 -1.917 1.00 63.97 91 ILE A C 1
ATOM 706 O O . ILE A 1 91 ? 2.099 12.694 -0.892 1.00 63.97 91 ILE A O 1
ATOM 710 N N . GLN A 1 92 ? 0.668 14.087 -1.928 1.00 67.31 92 GLN A N 1
ATOM 711 C CA . GLN A 1 92 ? -0.098 14.374 -0.715 1.00 67.31 92 GLN A CA 1
ATOM 712 C C . GLN A 1 92 ? -0.757 13.100 -0.178 1.00 67.31 92 GLN A C 1
ATOM 714 O O . GLN A 1 92 ? -0.630 12.796 1.009 1.00 67.31 92 GLN A O 1
ATOM 719 N N . THR A 1 93 ? -1.357 12.286 -1.050 1.00 67.94 93 THR A N 1
ATOM 720 C CA . THR A 1 93 ? -1.941 11.018 -0.606 1.00 67.94 93 THR A CA 1
ATOM 721 C C . THR A 1 93 ? -0.892 10.005 -0.149 1.00 67.94 93 THR A C 1
ATOM 723 O O . THR A 1 93 ? -1.132 9.250 0.792 1.00 67.94 93 THR A O 1
ATOM 726 N N . LEU A 1 94 ? 0.291 9.979 -0.769 1.00 70.44 94 LEU A N 1
ATOM 727 C CA . LEU A 1 94 ? 1.401 9.143 -0.308 1.00 70.44 94 LEU A CA 1
ATOM 728 C C . LEU A 1 94 ? 1.887 9.560 1.080 1.00 70.44 94 LEU A C 1
ATOM 730 O O . LEU A 1 94 ? 2.185 8.685 1.888 1.00 70.44 94 LEU A O 1
ATOM 734 N N . ARG A 1 95 ? 1.936 10.864 1.374 1.00 73.12 95 ARG A N 1
ATOM 735 C CA . ARG A 1 95 ? 2.285 11.389 2.702 1.00 73.12 95 ARG A CA 1
ATOM 736 C C . ARG A 1 95 ? 1.250 11.002 3.752 1.00 73.12 95 ARG A C 1
ATOM 738 O O . ARG A 1 95 ? 1.635 10.463 4.780 1.00 73.12 95 ARG A O 1
ATOM 745 N N . GLU A 1 96 ? -0.039 11.147 3.455 1.00 74.88 96 GLU A N 1
ATOM 746 C CA . GLU A 1 96 ? -1.115 10.671 4.339 1.00 74.88 96 GLU A CA 1
ATOM 747 C C . GLU A 1 96 ? -1.012 9.163 4.597 1.00 74.88 96 GLU A C 1
ATOM 749 O O . GLU A 1 96 ? -1.161 8.704 5.727 1.00 74.88 96 GLU A O 1
ATOM 754 N N . LEU A 1 97 ? -0.682 8.382 3.563 1.00 73.12 97 LEU A N 1
ATOM 755 C CA . LEU A 1 97 ? -0.470 6.942 3.684 1.00 73.12 97 LEU A CA 1
ATOM 756 C C . LEU A 1 97 ? 0.780 6.607 4.520 1.00 73.12 97 LEU A C 1
ATOM 758 O O . LEU A 1 97 ? 0.772 5.627 5.260 1.00 73.12 97 LEU A O 1
ATOM 762 N N . ILE A 1 98 ? 1.856 7.393 4.412 1.00 80.31 98 ILE A N 1
ATOM 763 C CA . ILE A 1 98 ? 3.061 7.252 5.244 1.00 80.31 98 ILE A CA 1
ATOM 764 C C . ILE A 1 98 ? 2.718 7.544 6.701 1.00 80.31 98 ILE A C 1
ATOM 766 O O . ILE A 1 98 ? 3.032 6.717 7.557 1.00 80.31 98 ILE A O 1
ATOM 770 N N . ASP A 1 99 ? 2.048 8.663 6.968 1.00 77.94 99 ASP A N 1
ATOM 771 C CA . ASP A 1 99 ? 1.648 9.068 8.314 1.00 77.94 99 ASP A CA 1
ATOM 772 C C . ASP A 1 99 ? 0.746 8.006 8.944 1.00 77.94 99 ASP A C 1
ATOM 774 O O . ASP A 1 99 ? 1.005 7.568 10.064 1.00 77.94 99 ASP A O 1
ATOM 778 N N . ASP A 1 100 ? -0.233 7.493 8.194 1.00 71.25 100 ASP A N 1
ATOM 779 C CA . ASP A 1 100 ? -1.110 6.413 8.639 1.00 71.25 100 ASP A CA 1
ATOM 780 C C . ASP A 1 100 ? -0.338 5.142 9.006 1.00 71.25 100 ASP A C 1
ATOM 782 O O . ASP A 1 100 ? -0.703 4.485 9.979 1.00 71.25 100 ASP A O 1
ATOM 786 N N . ILE A 1 101 ? 0.704 4.783 8.242 1.00 75.81 101 ILE A N 1
ATOM 787 C CA . ILE A 1 101 ? 1.515 3.563 8.419 1.00 75.81 101 ILE A CA 1
ATOM 788 C C . ILE A 1 101 ? 2.554 3.703 9.537 1.00 75.81 101 ILE A C 1
ATOM 790 O O . ILE A 1 101 ? 2.875 2.716 10.212 1.00 75.81 101 ILE A O 1
ATOM 794 N N . GLU A 1 102 ? 3.102 4.903 9.719 1.00 74.75 102 GLU A N 1
ATOM 795 C CA . GLU A 1 102 ? 4.065 5.219 10.775 1.00 74.75 102 GLU A CA 1
ATOM 796 C C . GLU A 1 102 ? 3.368 5.528 12.114 1.00 74.75 102 GLU A C 1
ATOM 798 O O . GLU A 1 102 ? 3.968 5.330 13.178 1.00 74.75 102 GLU A O 1
ATOM 803 N N . ALA A 1 103 ? 2.088 5.916 12.093 1.00 64.75 103 ALA A N 1
ATOM 804 C CA . ALA A 1 103 ? 1.296 6.193 13.283 1.00 64.75 103 ALA A CA 1
ATOM 805 C C . ALA A 1 103 ? 0.923 4.923 14.074 1.00 64.75 103 ALA A C 1
ATOM 807 O O . ALA A 1 103 ? 0.044 4.156 13.693 1.00 64.75 103 ALA A O 1
ATOM 808 N N . LYS A 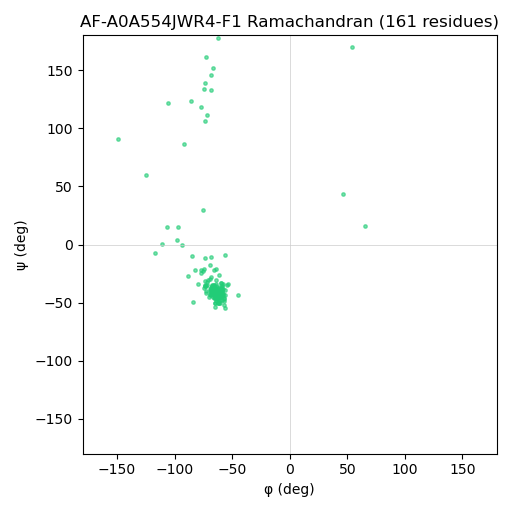1 104 ? 1.528 4.807 15.268 1.00 59.78 104 LYS A N 1
ATOM 809 C CA . LYS A 1 104 ? 1.125 3.994 16.440 1.00 59.78 104 LYS A CA 1
ATOM 810 C C . LYS A 1 104 ? 0.897 2.486 16.214 1.00 59.78 104 LYS A C 1
ATOM 812 O O . LYS A 1 104 ? 0.928 1.935 15.120 1.00 59.78 104 LYS A O 1
ATOM 817 N N . GLU A 1 105 ? 0.743 1.761 17.320 1.00 72.31 105 GLU A N 1
ATOM 818 C CA . GLU A 1 105 ? 0.282 0.373 17.277 1.00 72.31 105 GLU A CA 1
ATOM 819 C C . GLU A 1 105 ? -1.226 0.355 17.038 1.00 72.31 105 GLU A C 1
ATOM 821 O O . GLU A 1 105 ? -1.987 0.890 17.844 1.00 72.31 105 GLU A O 1
ATOM 826 N N . TRP A 1 106 ? -1.666 -0.242 15.931 1.00 82.31 106 TRP A N 1
ATOM 827 C CA . TRP A 1 106 ? -3.092 -0.437 15.695 1.00 82.31 106 TRP A CA 1
ATOM 828 C C . TRP A 1 106 ? -3.634 -1.545 16.578 1.00 82.31 106 TRP A C 1
ATOM 830 O O . TRP A 1 106 ? -3.023 -2.605 16.735 1.00 82.31 106 TRP A O 1
ATOM 840 N N . SER A 1 107 ? -4.825 -1.311 17.111 1.00 86.75 107 SER A N 1
ATOM 841 C CA . SER A 1 107 ? -5.549 -2.338 17.837 1.00 86.75 107 SER A CA 1
ATOM 842 C C . SER A 1 107 ? -6.106 -3.387 16.872 1.00 86.75 107 SER A C 1
ATOM 844 O O . SER A 1 107 ? -6.319 -3.137 15.682 1.00 86.75 107 SER A O 1
ATOM 846 N N . ILE A 1 108 ? -6.446 -4.563 17.404 1.00 85.31 108 ILE A N 1
ATOM 847 C CA . ILE A 1 108 ? -7.179 -5.592 16.648 1.00 85.31 108 ILE A CA 1
ATOM 848 C C . ILE A 1 108 ? -8.481 -5.014 16.064 1.00 85.31 108 ILE A C 1
ATOM 850 O O . ILE A 1 108 ? -8.856 -5.350 14.943 1.00 85.31 108 ILE A O 1
ATOM 854 N N . ARG A 1 109 ? -9.138 -4.091 16.781 1.00 89.31 109 ARG A N 1
ATOM 855 C CA . ARG A 1 109 ? -10.361 -3.423 16.318 1.00 89.31 109 ARG A CA 1
ATOM 856 C C . ARG A 1 109 ? -10.115 -2.567 15.074 1.00 89.31 109 ARG A C 1
ATOM 858 O O . ARG A 1 109 ? -10.956 -2.555 14.181 1.00 89.31 109 ARG A O 1
ATOM 865 N N . ASP A 1 110 ? -8.978 -1.884 14.991 1.00 87.94 110 ASP A N 1
ATOM 866 C CA . ASP A 1 110 ? -8.622 -1.072 13.820 1.00 87.94 110 ASP A CA 1
ATOM 867 C C . ASP A 1 110 ? -8.340 -1.945 12.596 1.00 87.94 110 ASP A C 1
ATOM 869 O O . ASP A 1 110 ? -8.720 -1.593 11.477 1.00 87.94 110 ASP A O 1
ATOM 873 N N . ILE A 1 111 ? -7.711 -3.103 12.816 1.00 90.50 111 ILE A N 1
ATOM 874 C CA . ILE A 1 111 ? -7.470 -4.103 11.772 1.00 90.50 111 ILE A CA 1
ATOM 875 C C . ILE A 1 111 ? -8.800 -4.670 11.267 1.00 90.50 111 ILE A C 1
ATOM 877 O O . ILE A 1 111 ? -8.994 -4.759 10.057 1.00 90.50 111 ILE A O 1
ATOM 881 N N . MET A 1 112 ? -9.720 -5.022 12.170 1.00 92.19 112 MET A N 1
ATOM 882 C CA . MET A 1 112 ? -11.046 -5.517 11.791 1.00 92.19 112 MET A CA 1
ATOM 883 C C . MET A 1 112 ? -11.824 -4.483 10.982 1.00 92.19 112 MET A C 1
ATOM 885 O O . MET A 1 112 ? -12.219 -4.784 9.865 1.00 92.19 112 MET A O 1
ATOM 889 N N . LYS A 1 113 ? -11.916 -3.235 11.457 1.00 93.69 113 LYS A N 1
ATOM 890 C CA . LYS A 1 113 ? -12.581 -2.154 10.712 1.00 93.69 113 LYS A CA 1
ATOM 891 C C . LYS A 1 113 ? -11.998 -1.950 9.312 1.00 93.69 113 LYS A C 1
ATOM 893 O O . LYS A 1 113 ? -12.734 -1.672 8.370 1.00 93.69 113 LYS A O 1
ATOM 898 N N . ALA A 1 114 ? -10.677 -2.061 9.165 1.00 92.00 114 ALA A N 1
ATOM 899 C CA . ALA A 1 114 ? -10.029 -1.953 7.862 1.00 92.00 114 ALA A CA 1
ATOM 900 C C . ALA A 1 114 ? -10.393 -3.132 6.944 1.00 92.00 114 ALA A C 1
ATOM 902 O O . ALA A 1 114 ? -10.668 -2.920 5.764 1.00 92.00 114 ALA A O 1
ATOM 903 N N . LYS A 1 115 ? -10.452 -4.355 7.487 1.00 95.06 115 LYS A N 1
ATOM 904 C CA . LYS A 1 115 ? -10.912 -5.534 6.746 1.00 95.06 115 LYS A CA 1
ATOM 905 C C . LYS A 1 115 ? -12.380 -5.425 6.346 1.00 95.06 115 LYS A C 1
ATOM 907 O O . LYS A 1 115 ? -12.660 -5.687 5.187 1.00 95.06 115 LYS A O 1
ATOM 912 N N . ASP A 1 116 ? -13.263 -4.971 7.231 1.00 96.88 116 ASP A N 1
ATOM 913 C CA . ASP A 1 116 ? -14.687 -4.774 6.928 1.00 96.88 116 ASP A CA 1
ATOM 914 C C . ASP A 1 116 ? -14.863 -3.743 5.803 1.00 96.88 116 ASP A C 1
ATOM 916 O O . ASP A 1 116 ? -15.609 -3.959 4.850 1.00 96.88 116 ASP A O 1
ATOM 920 N N . LYS A 1 117 ? -14.106 -2.635 5.859 1.00 95.50 117 LYS A N 1
ATOM 921 C CA . LYS A 1 117 ? -14.099 -1.627 4.789 1.00 95.50 117 LYS A CA 1
ATOM 922 C C . LYS A 1 117 ? -13.613 -2.217 3.463 1.00 95.50 117 LYS A C 1
ATOM 924 O O . LYS A 1 117 ? -14.205 -1.935 2.425 1.00 95.50 117 LYS A O 1
ATOM 929 N N . LEU A 1 118 ? -12.550 -3.023 3.489 1.00 96.12 118 LEU A N 1
ATOM 930 C CA . LEU A 1 118 ? -12.042 -3.691 2.292 1.00 96.12 118 LEU A CA 1
ATOM 931 C C . LEU A 1 118 ? -13.019 -4.750 1.772 1.00 96.12 118 LEU A C 1
ATOM 933 O O . LEU A 1 118 ? -13.138 -4.897 0.566 1.00 96.12 118 LEU A O 1
ATOM 937 N N . GLU A 1 119 ? -13.724 -5.469 2.642 1.00 97.12 119 GLU A N 1
ATOM 938 C CA . GLU A 1 119 ? -14.749 -6.433 2.238 1.00 97.12 119 GLU A CA 1
ATOM 939 C C . GLU A 1 119 ? -15.899 -5.749 1.507 1.00 97.12 119 GLU A C 1
ATOM 941 O O . GLU A 1 119 ? -16.327 -6.224 0.458 1.00 97.12 119 GLU A O 1
ATOM 946 N N . ALA A 1 120 ? -16.358 -4.618 2.046 1.00 97.00 120 ALA A N 1
ATOM 947 C CA . ALA A 1 120 ? -17.451 -3.843 1.481 1.00 97.00 120 ALA A CA 1
ATOM 948 C C . ALA A 1 120 ? -17.094 -3.211 0.127 1.00 97.00 120 ALA A C 1
ATOM 950 O O . ALA A 1 120 ? -17.952 -3.131 -0.747 1.00 97.00 120 ALA A O 1
ATOM 951 N N . SER A 1 121 ? -15.846 -2.762 -0.050 1.00 95.88 121 SER A N 1
ATOM 952 C CA . SER A 1 121 ? -15.388 -2.149 -1.306 1.00 95.88 121 SER A CA 1
ATOM 953 C C . SER A 1 121 ? -14.953 -3.206 -2.326 1.00 95.88 121 SER A C 1
ATOM 955 O O . SER A 1 121 ? -15.415 -3.199 -3.464 1.00 95.88 121 SER A O 1
ATOM 957 N N . ASN A 1 122 ? -14.115 -4.163 -1.918 1.00 96.88 122 ASN A N 1
ATOM 958 C CA . ASN A 1 122 ? -13.589 -5.194 -2.800 1.00 96.88 122 ASN A CA 1
ATOM 959 C C . ASN A 1 122 ? -13.319 -6.527 -2.063 1.00 96.88 122 ASN A C 1
ATOM 961 O O . ASN A 1 122 ? -12.199 -6.789 -1.595 1.00 96.88 122 ASN A O 1
ATOM 965 N N . PRO A 1 123 ? -14.305 -7.443 -2.014 1.00 97.25 123 PRO A N 1
ATOM 966 C CA . PRO A 1 123 ? -14.157 -8.709 -1.296 1.00 97.25 123 PRO A CA 1
ATOM 967 C C . PRO A 1 123 ? -13.099 -9.629 -1.928 1.00 97.25 123 PRO A C 1
ATOM 969 O O . PRO A 1 123 ? -12.546 -10.511 -1.266 1.00 97.25 123 PRO A O 1
ATOM 972 N N . GLU A 1 124 ? -12.768 -9.445 -3.210 1.00 97.50 124 GLU A N 1
ATOM 973 C CA . GLU A 1 124 ? -11.685 -10.185 -3.858 1.00 97.50 124 GLU A CA 1
ATOM 974 C C . GLU A 1 124 ? -10.310 -9.771 -3.323 1.00 97.50 124 GLU A C 1
ATOM 976 O O . GLU A 1 124 ? -9.499 -10.641 -2.992 1.00 97.50 124 GLU A O 1
ATOM 981 N N . TYR A 1 125 ? -10.074 -8.469 -3.148 1.00 97.44 125 TYR A N 1
ATOM 982 C CA . TYR A 1 125 ? -8.854 -7.960 -2.522 1.00 97.44 125 TYR A CA 1
ATOM 983 C C . TYR A 1 125 ? -8.723 -8.439 -1.075 1.00 97.44 125 TYR A C 1
ATOM 985 O O . TYR A 1 125 ? -7.650 -8.904 -0.690 1.00 97.44 125 TYR A O 1
ATOM 993 N N . LEU A 1 126 ? -9.803 -8.456 -0.287 1.00 97.62 126 LEU A N 1
ATOM 994 C CA . LEU A 1 126 ? -9.739 -9.015 1.068 1.00 97.62 126 LEU A CA 1
ATOM 995 C C . LEU A 1 126 ? -9.363 -10.506 1.068 1.00 97.62 126 LEU A C 1
ATOM 997 O O . LEU A 1 126 ? -8.497 -10.934 1.840 1.00 97.62 126 LEU A O 1
ATOM 1001 N N . ARG A 1 127 ? -9.973 -11.313 0.188 1.00 97.50 127 ARG A N 1
ATOM 1002 C CA . ARG A 1 127 ? -9.630 -12.740 0.051 1.00 97.50 127 ARG A CA 1
ATOM 1003 C C . ARG A 1 127 ? -8.165 -12.932 -0.336 1.00 97.50 127 ARG A C 1
ATOM 1005 O O . ARG A 1 127 ? -7.496 -13.800 0.229 1.00 97.50 127 ARG A O 1
ATOM 1012 N N . ALA A 1 128 ? -7.660 -12.122 -1.262 1.00 97.00 128 ALA A N 1
ATOM 1013 C CA . ALA A 1 128 ? -6.262 -12.152 -1.666 1.00 97.00 128 ALA A CA 1
ATOM 1014 C C . ALA A 1 128 ? -5.327 -11.734 -0.518 1.00 97.00 128 ALA A C 1
ATOM 1016 O O . ALA A 1 128 ? -4.332 -12.418 -0.269 1.00 97.00 128 ALA A O 1
ATOM 1017 N N . LEU A 1 129 ? -5.673 -10.692 0.244 1.00 95.12 129 LEU A N 1
ATOM 1018 C CA . LEU A 1 129 ? -4.916 -10.248 1.414 1.00 95.12 129 LEU A CA 1
ATOM 1019 C C . LEU A 1 129 ? -4.832 -11.341 2.487 1.00 95.12 129 LEU A C 1
ATOM 1021 O O . LEU A 1 129 ? -3.738 -11.654 2.955 1.00 95.12 129 LEU A O 1
ATOM 1025 N N . ASN A 1 130 ? -5.959 -11.974 2.831 1.00 93.25 130 ASN A N 1
ATOM 1026 C CA . ASN A 1 130 ? -6.005 -13.055 3.823 1.00 93.25 130 ASN A CA 1
ATOM 1027 C C . ASN A 1 130 ? -5.154 -14.274 3.411 1.00 93.25 130 ASN A C 1
ATOM 1029 O O . ASN A 1 130 ? -4.654 -14.994 4.271 1.00 93.25 130 ASN A O 1
ATOM 1033 N N . ARG A 1 131 ? -4.941 -14.487 2.105 1.00 94.94 131 ARG A N 1
ATOM 1034 C CA . ARG A 1 131 ? -4.059 -15.537 1.554 1.00 94.94 131 ARG A CA 1
ATOM 1035 C C . ARG A 1 131 ? -2.628 -15.060 1.282 1.00 94.94 131 ARG A C 1
ATOM 1037 O O . ARG A 1 131 ? -1.807 -15.833 0.781 1.00 94.94 131 ARG A O 1
ATOM 1044 N N . ALA A 1 132 ? -2.335 -13.789 1.554 1.00 90.38 132 ALA A N 1
ATOM 1045 C CA . ALA A 1 132 ? -1.117 -13.106 1.130 1.00 90.38 132 ALA A CA 1
ATOM 1046 C C . ALA A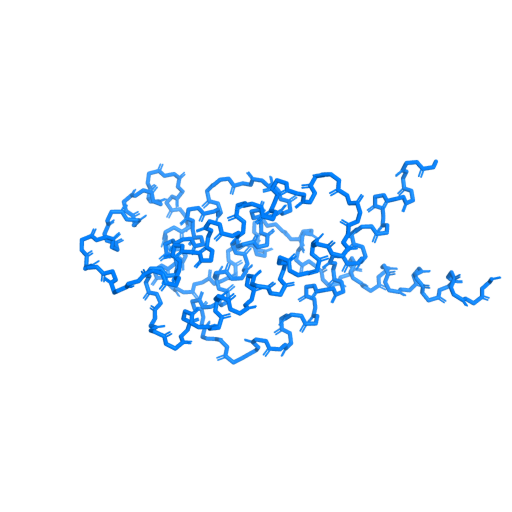 1 132 ? -0.795 -13.359 -0.363 1.00 90.38 132 ALA A C 1
ATOM 1048 O O . ALA A 1 132 ? 0.336 -13.677 -0.754 1.00 90.38 132 ALA A O 1
ATOM 1049 N N . ASP A 1 133 ? -1.820 -13.288 -1.211 1.00 93.12 133 ASP A N 1
ATOM 1050 C CA . ASP A 1 133 ? -1.729 -13.461 -2.655 1.00 93.12 133 ASP A CA 1
ATOM 1051 C C . ASP A 1 133 ? -1.516 -12.111 -3.343 1.00 93.12 133 ASP A C 1
ATOM 1053 O O . ASP A 1 133 ? -2.444 -11.447 -3.794 1.00 93.12 133 ASP A O 1
ATOM 1057 N N . SER A 1 134 ? -0.250 -11.711 -3.450 1.00 92.19 134 SER A N 1
ATOM 1058 C CA . SER A 1 134 ? 0.143 -10.505 -4.193 1.00 92.19 134 SER A CA 1
ATOM 1059 C C . SER A 1 134 ? -0.062 -10.619 -5.708 1.00 92.19 134 SER A C 1
ATOM 1061 O O . SER A 1 134 ? 0.041 -9.613 -6.410 1.00 92.19 134 SER A O 1
ATOM 1063 N N . GLY A 1 135 ? -0.343 -11.822 -6.223 1.00 92.75 135 GLY A N 1
ATOM 1064 C CA . GLY A 1 135 ? -0.572 -12.083 -7.640 1.00 92.75 135 GLY A CA 1
ATOM 1065 C C . GLY A 1 135 ? -1.918 -11.572 -8.148 1.00 92.75 135 GLY A C 1
ATOM 1066 O O . GLY A 1 135 ? -2.095 -11.500 -9.361 1.00 92.75 135 GLY A O 1
ATOM 1067 N N . ILE A 1 136 ? -2.836 -11.173 -7.259 1.00 95.56 136 ILE A N 1
ATOM 1068 C CA . ILE A 1 136 ? -4.143 -10.644 -7.659 1.00 95.56 136 ILE A CA 1
ATOM 1069 C C . ILE A 1 136 ? -4.017 -9.426 -8.581 1.00 95.56 136 ILE A C 1
ATOM 1071 O O . ILE A 1 136 ? -4.618 -9.412 -9.651 1.00 95.56 136 ILE A O 1
ATOM 1075 N N . PHE A 1 137 ? -3.160 -8.460 -8.241 1.00 93.81 137 PHE A N 1
ATOM 1076 C CA . PHE A 1 137 ? -3.015 -7.239 -9.034 1.00 93.81 137 PHE A CA 1
ATOM 1077 C C . PHE A 1 137 ? -2.334 -7.486 -10.386 1.00 93.81 137 PHE A C 1
ATOM 1079 O O . PHE A 1 137 ? -2.872 -7.028 -11.386 1.00 93.81 137 PHE A O 1
ATOM 1086 N N . PRO A 1 138 ? -1.225 -8.253 -10.495 1.00 90.69 138 PRO A N 1
ATOM 1087 C CA . PRO A 1 138 ? -0.685 -8.641 -11.799 1.00 90.69 138 PRO A CA 1
ATOM 1088 C C . PRO A 1 138 ? -1.660 -9.416 -12.683 1.00 90.69 138 PRO A C 1
ATOM 1090 O O . PRO A 1 138 ? -1.617 -9.255 -13.899 1.00 90.69 138 PRO A O 1
ATOM 1093 N N . ARG A 1 139 ? -2.536 -10.243 -12.097 1.00 93.25 139 ARG A N 1
ATOM 1094 C CA . ARG A 1 139 ? -3.570 -10.960 -12.857 1.00 93.25 139 ARG A CA 1
ATOM 1095 C C . ARG A 1 139 ? -4.684 -10.027 -13.328 1.00 93.25 139 ARG A C 1
ATOM 1097 O O . ARG A 1 139 ? -5.103 -10.147 -14.473 1.00 93.25 139 ARG A O 1
ATOM 1104 N N . LYS A 1 140 ? -5.128 -9.094 -12.478 1.00 91.81 140 LYS A N 1
ATOM 1105 C CA . LYS A 1 140 ? -6.183 -8.118 -12.799 1.00 91.81 140 LYS A CA 1
ATOM 1106 C C . LYS A 1 140 ? -5.693 -7.014 -13.750 1.00 91.81 140 LYS A C 1
ATOM 1108 O O . LYS A 1 140 ? -6.427 -6.601 -14.640 1.00 91.81 140 LYS A O 1
ATOM 1113 N N . TYR A 1 141 ? -4.431 -6.596 -13.625 1.00 88.88 141 TYR A N 1
ATOM 1114 C CA . TYR A 1 141 ? -3.814 -5.495 -14.380 1.00 88.88 141 TYR A CA 1
ATOM 1115 C C . TYR A 1 141 ? -2.535 -5.924 -15.115 1.00 88.88 141 TYR A C 1
ATOM 1117 O O . TYR A 1 141 ? -1.462 -5.352 -14.902 1.00 88.88 141 TYR A O 1
ATOM 1125 N N . PRO A 1 142 ? -2.603 -6.903 -16.031 1.00 87.56 142 PRO A N 1
ATOM 1126 C CA . PRO A 1 142 ? -1.413 -7.475 -16.655 1.00 87.56 142 PRO A CA 1
ATOM 1127 C C . PRO A 1 142 ? -0.574 -6.435 -17.406 1.00 87.56 142 PRO A C 1
ATOM 1129 O O . PRO A 1 142 ? 0.648 -6.522 -17.390 1.00 87.56 142 PRO A O 1
ATOM 1132 N N . ARG A 1 143 ? -1.194 -5.409 -18.008 1.00 80.44 143 ARG A N 1
ATOM 1133 C CA . ARG A 1 143 ? -0.473 -4.330 -18.713 1.00 80.44 143 ARG A CA 1
ATOM 1134 C C . ARG A 1 143 ? 0.394 -3.480 -17.783 1.00 80.44 143 ARG A C 1
ATOM 1136 O O . ARG A 1 143 ? 1.501 -3.120 -18.167 1.00 80.44 143 ARG A O 1
ATOM 1143 N N . LEU A 1 144 ? -0.085 -3.214 -16.567 1.00 77.56 144 LEU A N 1
ATOM 1144 C CA . LEU A 1 144 ? 0.654 -2.458 -15.552 1.00 77.56 14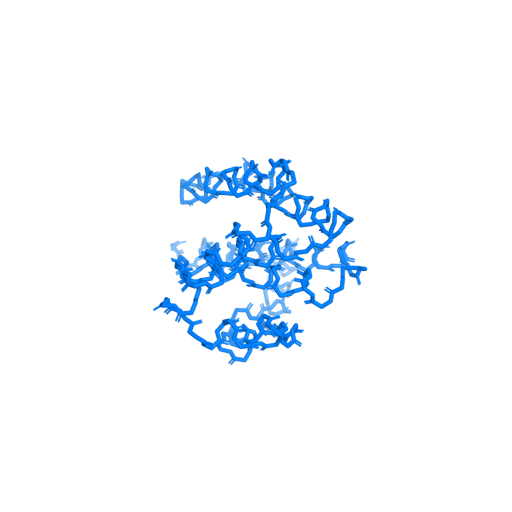4 LEU A CA 1
ATOM 1145 C C . LEU A 1 144 ? 1.862 -3.251 -15.027 1.00 77.56 144 LEU A C 1
ATOM 1147 O O . LEU A 1 144 ? 2.876 -2.675 -14.647 1.00 77.56 144 LEU A O 1
ATOM 1151 N N . PHE A 1 145 ? 1.769 -4.585 -15.031 1.00 81.31 145 PHE A N 1
ATOM 1152 C CA . PHE A 1 145 ? 2.759 -5.469 -14.412 1.00 81.31 145 PHE A CA 1
ATOM 1153 C C . PHE A 1 145 ? 3.605 -6.302 -15.399 1.00 81.31 145 PHE A C 1
ATOM 1155 O O . PHE A 1 145 ? 4.469 -7.063 -14.957 1.00 81.31 145 PHE A O 1
ATOM 1162 N N . ALA A 1 146 ? 3.401 -6.178 -16.714 1.00 78.38 146 ALA A N 1
ATOM 1163 C CA . ALA A 1 146 ? 4.133 -6.940 -17.727 1.00 78.38 146 ALA A CA 1
ATOM 1164 C C . ALA A 1 146 ? 5.578 -6.439 -17.926 1.00 78.38 146 ALA A C 1
ATOM 1166 O O . ALA A 1 146 ? 5.825 -5.260 -18.137 1.00 78.38 146 ALA A O 1
ATOM 1167 N N . ALA A 1 147 ? 6.549 -7.359 -17.974 1.00 55.09 147 ALA A N 1
ATOM 1168 C CA . ALA A 1 147 ? 7.967 -7.042 -18.208 1.00 55.09 147 ALA A CA 1
ATOM 1169 C C . ALA A 1 147 ? 8.284 -6.552 -19.640 1.00 55.09 147 ALA A C 1
ATOM 1171 O O . ALA A 1 147 ? 9.346 -5.972 -19.878 1.00 55.09 147 ALA A O 1
ATOM 1172 N N . LYS A 1 148 ? 7.387 -6.798 -20.606 1.00 45.16 148 LYS A N 1
ATOM 1173 C CA . LYS A 1 148 ? 7.586 -6.431 -22.017 1.00 45.16 148 LYS A CA 1
ATOM 1174 C C . LYS A 1 148 ? 7.469 -4.917 -22.239 1.00 45.16 148 LYS A C 1
ATOM 1176 O O . LYS A 1 148 ? 8.281 -4.368 -22.975 1.00 45.16 148 LYS A O 1
ATOM 1181 N N . SER A 1 149 ? 6.578 -4.243 -21.502 1.00 49.84 149 SER A N 1
ATOM 1182 C CA . SER A 1 149 ? 6.452 -2.781 -21.546 1.00 49.84 149 SER A CA 1
ATOM 1183 C C . SER A 1 149 ? 7.717 -2.083 -21.041 1.00 49.84 149 SER A C 1
ATOM 1185 O O . SER A 1 149 ? 8.095 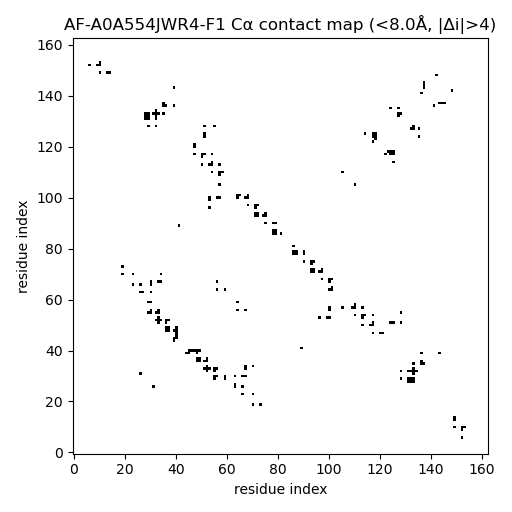-1.066 -21.606 1.00 49.84 149 SER A O 1
ATOM 1187 N N . ILE A 1 150 ? 8.425 -2.664 -20.062 1.00 49.59 150 ILE A N 1
ATOM 1188 C CA . ILE A 1 150 ? 9.673 -2.126 -19.482 1.00 49.59 150 ILE A CA 1
ATOM 1189 C C . ILE A 1 150 ? 10.881 -2.308 -20.425 1.00 49.59 150 ILE A C 1
ATOM 1191 O O . ILE A 1 150 ? 11.749 -1.443 -20.515 1.00 49.59 150 ILE A O 1
ATOM 1195 N N . ARG A 1 151 ? 10.971 -3.432 -21.152 1.00 45.59 151 ARG A N 1
ATOM 1196 C CA . ARG A 1 151 ? 12.082 -3.681 -22.097 1.00 45.59 151 ARG A CA 1
ATOM 1197 C C . ARG A 1 151 ? 11.980 -2.838 -23.366 1.00 45.59 151 ARG A C 1
ATOM 1199 O O . ARG A 1 151 ? 13.000 -2.344 -23.836 1.00 45.59 151 ARG A O 1
ATOM 1206 N N . GLU A 1 152 ? 10.776 -2.668 -23.905 1.00 47.59 152 GLU A N 1
ATOM 1207 C CA . GLU A 1 152 ? 10.541 -1.810 -25.075 1.00 47.59 152 GLU A CA 1
ATOM 1208 C C . GLU A 1 152 ? 10.812 -0.338 -24.736 1.00 47.59 152 GLU A C 1
ATOM 1210 O O . GLU A 1 152 ? 11.495 0.355 -25.487 1.00 47.59 152 GLU A O 1
ATOM 1215 N N . THR A 1 153 ? 10.405 0.112 -23.549 1.00 48.50 153 THR A N 1
ATOM 1216 C CA . THR A 1 153 ? 10.700 1.466 -23.058 1.00 48.50 153 THR A CA 1
ATOM 1217 C C . THR A 1 153 ? 12.190 1.698 -22.778 1.00 48.50 153 THR A C 1
ATOM 1219 O O . THR A 1 153 ? 12.725 2.736 -23.167 1.00 48.50 153 THR A O 1
ATOM 1222 N N . ALA A 1 154 ? 12.905 0.719 -22.212 1.00 47.81 154 ALA A N 1
ATOM 1223 C CA . ALA A 1 154 ? 14.360 0.796 -22.038 1.00 47.81 154 ALA A CA 1
ATOM 1224 C C . ALA A 1 154 ? 15.132 0.796 -23.375 1.00 47.81 154 ALA A C 1
ATOM 1226 O O . ALA A 1 154 ? 16.146 1.483 -23.508 1.00 47.81 154 ALA A O 1
ATOM 1227 N N . ALA A 1 155 ? 14.659 0.054 -24.382 1.00 46.09 155 ALA A N 1
ATOM 1228 C CA . ALA A 1 155 ? 15.271 0.024 -25.711 1.00 46.09 155 ALA A CA 1
ATOM 1229 C C . ALA A 1 155 ? 15.087 1.351 -26.470 1.00 46.09 155 ALA A C 1
ATOM 1231 O O . ALA A 1 155 ? 16.016 1.810 -27.133 1.00 46.09 155 ALA A O 1
ATOM 1232 N N . ILE A 1 156 ? 13.921 1.991 -26.334 1.00 48.50 156 ILE A N 1
ATOM 1233 C CA . ILE A 1 156 ? 13.639 3.311 -26.917 1.00 48.50 156 ILE A CA 1
ATOM 1234 C C . ILE A 1 156 ? 14.503 4.392 -26.250 1.00 48.50 156 ILE A C 1
ATOM 1236 O O . ILE A 1 156 ? 15.148 5.167 -26.953 1.00 48.50 156 ILE A O 1
ATOM 1240 N N . ALA A 1 157 ? 14.607 4.388 -24.916 1.00 44.31 157 ALA A N 1
ATOM 1241 C CA . ALA A 1 157 ? 15.455 5.327 -24.176 1.00 44.31 157 ALA A CA 1
ATOM 1242 C C . ALA A 1 157 ? 16.943 5.200 -24.549 1.00 44.31 157 ALA A C 1
ATOM 1244 O O . ALA A 1 157 ? 17.624 6.203 -24.747 1.00 44.31 157 ALA A O 1
ATOM 1245 N N . LYS A 1 158 ? 17.438 3.967 -24.731 1.00 48.47 158 LYS A N 1
ATOM 1246 C CA . LYS A 1 158 ? 18.820 3.720 -25.168 1.00 48.47 158 LYS A CA 1
ATOM 1247 C C . LYS A 1 158 ? 19.092 4.250 -26.580 1.00 48.47 158 LYS A C 1
ATOM 1249 O O . LYS A 1 158 ? 20.187 4.731 -26.839 1.00 48.47 158 LYS A O 1
ATOM 1254 N N . LYS A 1 159 ? 18.104 4.180 -27.479 1.00 47.53 159 LYS A N 1
ATOM 1255 C CA . LYS A 1 159 ? 18.225 4.659 -28.865 1.00 47.53 159 LYS A CA 1
ATOM 1256 C C . LYS A 1 159 ? 18.209 6.190 -28.958 1.00 47.53 159 LYS A C 1
ATOM 1258 O O . LYS A 1 159 ? 18.870 6.743 -29.826 1.00 47.53 159 LYS A O 1
ATOM 1263 N N . MET A 1 160 ? 17.498 6.858 -28.045 1.00 40.72 160 MET A N 1
ATOM 1264 C CA . MET A 1 160 ? 17.432 8.323 -27.946 1.00 40.72 160 MET A CA 1
ATOM 1265 C C . MET A 1 160 ? 18.673 8.968 -27.312 1.00 40.72 160 MET A C 1
ATOM 1267 O O . MET A 1 160 ? 18.906 10.143 -27.541 1.00 40.72 160 MET A O 1
ATOM 1271 N N . GLN A 1 161 ? 19.469 8.230 -26.529 1.00 42.41 161 GLN A N 1
ATOM 1272 C CA . GLN A 1 161 ? 20.744 8.718 -25.969 1.00 42.41 161 GLN A CA 1
ATOM 1273 C C . GLN A 1 161 ? 21.936 8.549 -26.927 1.00 42.41 161 GLN A C 1
ATOM 1275 O O . GLN A 1 161 ? 23.027 9.034 -26.648 1.00 42.41 161 GLN A O 1
ATOM 1280 N N . SER A 1 162 ? 21.742 7.823 -28.031 1.00 49.75 162 SER A N 1
ATOM 1281 C CA . SER A 1 162 ? 22.759 7.552 -29.056 1.00 49.75 162 SER A CA 1
ATOM 1282 C C . SER A 1 162 ? 22.537 8.338 -30.357 1.00 49.75 162 SER A C 1
ATOM 1284 O O . SER A 1 162 ? 23.082 7.967 -31.395 1.00 49.75 162 SER A O 1
ATOM 1286 N N . SER A 1 163 ? 21.694 9.371 -30.328 1.00 43.66 163 SER A N 1
ATOM 1287 C CA . SER A 1 163 ? 21.428 10.321 -31.419 1.00 43.66 163 SER A CA 1
ATOM 1288 C C . SER A 1 163 ? 21.535 11.735 -30.877 1.00 43.66 163 SER A C 1
ATOM 1290 O O . SER A 1 163 ? 21.988 12.599 -31.652 1.00 43.66 163 SER A O 1
#

Sequence (163 aa):
MTGFIVAALIVVGGIVLYALRRMFRHGGRITKYFENAVTVYIWLGEEDARIAAVTAAKVAAKRQRKLMAGYLKLHAELSEISIIPEAQESIQTLRELIDDIEAKEWSIRDIMKAKDKLEASNPEYLRALNRADSGIFPRKYPRLFAAKSIRETAAIAKKMQSS

Foldseek 3Di:
DVVVVVLLVLQVVLVLLVVLCVVLVVAPLLLLLLSLLLLCCLPPVDVLSVLLNLLSLLPDDPVNLVSSLVSLVSLLVVLVVDPDPSSVVVNVVSVVSSCSSPDDNDDPVNSVVSLVVSCVRPVPSSVCSVVSNSCPSCVVPVVSVPPVSNVVSVVVVVVVVVD

Secondary structure (DSSP, 8-state):
-HHHHHHHHHHHHHHHHHHHHHHTTT--HHHHHHHHHHHHHHHH--HHHHHHHHHHHHHS-HHHHHHHHHHHHHHHHHHHHS--HHHHHHHHHHHHHHHHHHSSPPPHHHHHHHHHHHHHH-HHHHHHHHTT-TTHHHHH-HHHH-HHHHHHHHHHHHHHTT-

Solvent-accessible surface area (backbone atoms only — not comparable to full-atom values): 8902 Å² total; per-residue (Å²): 117,70,70,60,54,56,52,51,51,53,36,53,53,43,52,50,52,51,56,51,53,63,75,51,67,84,51,54,53,50,45,48,30,25,54,43,22,45,50,45,19,75,76,68,67,40,62,60,27,44,45,45,21,54,35,37,47,63,70,41,54,74,74,52,32,57,52,53,42,51,56,43,50,55,51,36,56,57,34,72,72,43,96,45,73,78,38,51,64,52,36,55,53,42,49,52,52,37,51,62,65,72,53,73,87,77,51,72,67,57,41,47,54,36,46,54,53,25,41,73,70,34,51,64,57,41,54,27,58,79,66,40,44,39,59,56,51,46,69,75,38,43,82,86,63,42,70,64,64,49,51,55,38,53,52,52,56,57,55,65,75,73,110